Protein AF-A0A7X6V6H9-F1 (afdb_monomer_lite)

Sequence (141 aa):
MTPATKQHLFDGGENRVLELMTTVTPDESAFVQRLAKAVSSLRVEDWNKDTTETFLIALRSFKDKVEEFDKKKDRAVGAGYRLIVTGKDGRETVQTFPQTKTSPKAELLRNEITTALEEMGRAISEAEKRQVLMAVLEKLL

Foldseek 3Di:
DDPVLLQEDDPALLNVVVVLVVVDDPPPVVSVQSLLCSQQVDGPVPDDPVSVVSSVVSVVVSVCVSVVCVPPPCPPAAAWDWDWDQDPVRDIRIHIYHDDDDDPVSVVVVVVLVVVLVVCPVVDDPVVNVVVVVVVVVVVD

pLDDT: mean 86.81, std 8.24, range [49.44, 97.12]

Structure (mmCIF, N/CA/C/O backbone):
data_AF-A0A7X6V6H9-F1
#
_entry.id   AF-A0A7X6V6H9-F1
#
loop_
_atom_site.group_PDB
_atom_site.id
_atom_site.type_symbol
_atom_site.label_atom_id
_atom_site.label_alt_id
_atom_site.label_comp_id
_atom_site.label_asym_id
_atom_site.label_entity_id
_atom_site.label_seq_id
_atom_site.pdbx_PDB_ins_code
_atom_site.Cartn_x
_atom_site.Cartn_y
_atom_site.Cartn_z
_atom_site.occupancy
_atom_site.B_iso_or_equiv
_atom_site.auth_seq_id
_atom_site.auth_comp_id
_atom_site.auth_asym_id
_atom_site.auth_atom_id
_atom_site.pdbx_PDB_model_num
ATOM 1 N N . MET A 1 1 ? 21.719 0.801 2.018 1.00 76.69 1 MET A N 1
ATOM 2 C CA . MET A 1 1 ? 20.293 0.879 2.376 1.00 76.69 1 MET A CA 1
ATOM 3 C C . MET A 1 1 ? 20.118 0.874 3.884 1.00 76.69 1 MET A C 1
ATOM 5 O O . MET A 1 1 ? 20.335 -0.139 4.545 1.00 76.69 1 MET A O 1
ATOM 9 N N . THR A 1 2 ? 19.782 2.038 4.416 1.00 84.00 2 THR A N 1
ATOM 10 C CA . THR A 1 2 ? 19.528 2.311 5.830 1.00 84.00 2 THR A CA 1
ATOM 11 C C . THR A 1 2 ? 18.195 1.702 6.292 1.00 84.00 2 THR A C 1
ATOM 13 O O . THR A 1 2 ? 17.318 1.448 5.462 1.00 84.00 2 THR A O 1
ATOM 16 N N . PRO A 1 3 ? 18.000 1.468 7.606 1.00 83.31 3 PRO A N 1
ATOM 17 C CA . PRO A 1 3 ? 16.722 0.984 8.137 1.00 83.31 3 PRO A CA 1
ATOM 18 C C . PRO A 1 3 ? 15.534 1.882 7.772 1.00 83.31 3 PRO A C 1
ATOM 20 O O . PRO A 1 3 ? 14.468 1.373 7.452 1.00 83.31 3 PRO A O 1
ATOM 23 N N . ALA A 1 4 ? 15.740 3.201 7.735 1.00 84.31 4 ALA A N 1
ATOM 24 C CA . ALA A 1 4 ? 14.708 4.163 7.358 1.00 84.31 4 ALA A CA 1
ATOM 25 C C . ALA A 1 4 ? 14.197 3.945 5.925 1.00 84.31 4 ALA A C 1
ATOM 27 O O . ALA A 1 4 ? 12.999 4.010 5.693 1.00 84.31 4 ALA A O 1
ATOM 28 N N . THR A 1 5 ? 15.085 3.622 4.981 1.00 85.50 5 THR A N 1
ATOM 29 C CA . THR A 1 5 ? 14.716 3.346 3.581 1.00 85.50 5 THR A CA 1
ATOM 30 C C . THR A 1 5 ? 13.887 2.075 3.441 1.00 85.50 5 THR A C 1
ATOM 32 O O . THR A 1 5 ? 13.002 2.015 2.601 1.00 85.50 5 THR A O 1
ATOM 35 N N . LYS A 1 6 ? 14.131 1.069 4.290 1.00 83.88 6 LYS A N 1
ATOM 36 C CA . LYS A 1 6 ? 13.325 -0.165 4.325 1.00 83.88 6 LYS A CA 1
ATOM 37 C C . LYS A 1 6 ? 11.938 0.039 4.935 1.00 83.88 6 LYS A C 1
ATOM 39 O O . LYS A 1 6 ? 11.038 -0.733 4.648 1.00 83.88 6 LYS A O 1
ATOM 44 N N . GLN A 1 7 ? 11.800 1.027 5.814 1.00 87.69 7 GLN A N 1
ATOM 45 C CA . GLN A 1 7 ? 10.557 1.355 6.514 1.00 87.69 7 GLN A CA 1
ATOM 46 C C . GLN A 1 7 ? 9.736 2.415 5.769 1.00 87.69 7 GLN A C 1
ATOM 48 O O . GLN A 1 7 ? 8.694 2.831 6.265 1.00 87.69 7 GLN A O 1
ATOM 53 N N . HIS A 1 8 ? 10.211 2.924 4.633 1.00 89.44 8 HIS A N 1
ATOM 54 C CA . HIS A 1 8 ? 9.532 3.970 3.881 1.00 89.44 8 HIS A CA 1
ATOM 55 C C . HIS A 1 8 ? 8.649 3.373 2.791 1.00 89.44 8 HIS A C 1
ATOM 57 O O . HIS A 1 8 ? 9.132 2.574 1.993 1.00 89.44 8 HIS A O 1
ATOM 63 N N . LEU A 1 9 ? 7.382 3.788 2.748 1.00 88.50 9 LEU A N 1
ATOM 64 C CA . LEU A 1 9 ? 6.482 3.483 1.647 1.00 88.50 9 LEU A CA 1
ATOM 65 C C . LEU A 1 9 ? 6.616 4.564 0.583 1.00 88.50 9 LEU A C 1
ATOM 67 O O . LEU A 1 9 ? 6.268 5.725 0.799 1.00 88.50 9 LEU A O 1
ATOM 71 N N . PHE A 1 10 ? 7.116 4.154 -0.572 1.00 87.56 10 PHE A N 1
ATOM 72 C CA . PHE A 1 10 ? 7.139 4.951 -1.787 1.00 87.56 10 PHE A CA 1
ATOM 73 C C . PHE A 1 10 ? 5.779 4.874 -2.504 1.00 87.56 10 PHE A C 1
ATOM 75 O O . PHE A 1 10 ? 5.106 3.847 -2.449 1.00 87.56 10 PHE A O 1
ATOM 82 N N . ASP A 1 11 ? 5.396 5.942 -3.206 1.00 78.25 11 ASP A N 1
ATOM 83 C CA . ASP A 1 11 ? 4.065 6.092 -3.824 1.00 78.25 11 ASP A CA 1
ATOM 84 C C . ASP A 1 11 ? 3.836 5.243 -5.096 1.00 78.25 11 ASP A C 1
ATOM 86 O O . ASP A 1 11 ? 2.748 5.271 -5.674 1.00 78.25 11 ASP A O 1
ATOM 90 N N . GLY A 1 12 ? 4.849 4.525 -5.586 1.00 76.75 12 GLY A N 1
ATOM 91 C CA . GLY A 1 12 ? 4.772 3.718 -6.804 1.00 76.75 12 GLY A CA 1
ATOM 92 C C . GLY A 1 12 ? 5.097 2.239 -6.577 1.00 76.75 12 GLY A C 1
ATOM 93 O O . GLY A 1 12 ? 4.888 1.667 -5.510 1.00 76.75 12 GLY A O 1
ATOM 94 N N . GLY A 1 13 ? 5.611 1.586 -7.623 1.00 72.88 13 GLY A N 1
ATOM 95 C CA . GLY A 1 13 ? 6.005 0.173 -7.576 1.00 72.88 13 GLY A CA 1
ATOM 96 C C . GLY A 1 13 ? 7.288 -0.102 -6.784 1.00 72.88 13 GLY A C 1
ATOM 97 O O . GLY A 1 13 ? 7.720 -1.254 -6.713 1.00 72.88 13 GLY A O 1
ATOM 98 N N . GLU A 1 14 ? 7.923 0.923 -6.205 1.00 82.94 14 GLU A N 1
ATOM 99 C CA . GLU A 1 14 ? 9.237 0.808 -5.582 1.00 82.94 14 GLU A CA 1
ATOM 100 C C . GLU A 1 14 ? 9.225 -0.148 -4.377 1.00 82.94 14 GLU A C 1
ATOM 102 O O . GLU A 1 14 ? 10.117 -0.990 -4.270 1.00 82.94 14 GLU A O 1
ATOM 107 N N . ASN A 1 15 ? 8.193 -0.109 -3.526 1.00 82.75 15 ASN A N 1
ATOM 108 C CA . ASN A 1 15 ? 8.089 -1.007 -2.362 1.00 82.75 15 ASN A CA 1
ATOM 109 C C . ASN A 1 15 ? 8.112 -2.483 -2.786 1.00 82.75 15 ASN A C 1
ATOM 111 O O . ASN A 1 15 ? 8.815 -3.299 -2.192 1.00 82.75 15 ASN A O 1
ATOM 115 N N . ARG A 1 16 ? 7.421 -2.815 -3.884 1.00 81.44 16 ARG A N 1
ATOM 116 C CA . ARG A 1 16 ? 7.367 -4.178 -4.430 1.00 81.44 16 ARG A CA 1
ATOM 117 C C . ARG A 1 16 ? 8.707 -4.625 -5.007 1.00 81.44 16 ARG A C 1
ATOM 119 O O . ARG A 1 16 ? 9.083 -5.788 -4.879 1.00 81.44 16 ARG A O 1
ATOM 126 N N . VAL A 1 17 ? 9.444 -3.711 -5.635 1.00 83.50 17 VAL A N 1
ATOM 127 C CA . VAL A 1 17 ? 10.804 -3.994 -6.111 1.00 83.50 17 VAL A CA 1
ATOM 128 C C . VAL A 1 17 ? 11.753 -4.191 -4.928 1.00 83.50 17 VAL A C 1
ATOM 130 O O . VAL A 1 17 ? 12.537 -5.136 -4.944 1.00 83.50 17 VAL A O 1
ATOM 133 N N . LEU A 1 18 ? 11.662 -3.369 -3.878 1.00 85.19 18 LEU A N 1
ATOM 134 C CA . LEU A 1 18 ? 12.459 -3.533 -2.658 1.00 85.19 18 LEU A CA 1
ATOM 135 C C . LEU A 1 18 ? 12.189 -4.876 -1.973 1.00 85.19 18 LEU A C 1
ATOM 137 O O . LEU A 1 18 ? 13.139 -5.555 -1.588 1.00 85.19 18 LEU A O 1
ATOM 141 N N . GLU A 1 19 ? 10.927 -5.292 -1.881 1.00 83.50 19 GLU A N 1
ATOM 142 C CA . GLU A 1 19 ? 10.550 -6.609 -1.364 1.00 83.50 19 GLU A CA 1
ATOM 143 C C . GLU A 1 19 ? 11.171 -7.738 -2.204 1.00 83.50 19 GLU A C 1
ATOM 145 O O . GLU A 1 19 ? 11.811 -8.644 -1.661 1.00 83.50 19 GLU A O 1
ATOM 150 N N . LEU A 1 20 ? 11.089 -7.655 -3.538 1.00 83.75 20 LEU A N 1
ATOM 151 C CA . LEU A 1 20 ? 11.736 -8.625 -4.428 1.00 83.75 20 LEU A CA 1
ATOM 152 C C . LEU A 1 20 ? 13.252 -8.698 -4.209 1.00 83.75 20 LEU A C 1
ATOM 154 O O . LEU A 1 20 ? 13.802 -9.798 -4.174 1.00 83.75 20 LEU A O 1
ATOM 158 N N . MET A 1 21 ? 13.920 -7.564 -3.987 1.00 81.88 21 MET A N 1
ATOM 159 C CA . MET A 1 21 ? 15.360 -7.524 -3.698 1.00 81.88 21 MET A CA 1
ATOM 160 C C . MET A 1 21 ? 15.732 -8.227 -2.382 1.00 81.88 21 MET A C 1
ATOM 162 O O . MET A 1 21 ? 16.883 -8.620 -2.207 1.00 81.88 21 MET A O 1
ATOM 166 N N . THR A 1 22 ? 14.786 -8.431 -1.458 1.00 79.31 22 THR A N 1
ATOM 167 C CA . THR A 1 22 ? 15.030 -9.228 -0.239 1.00 79.31 22 THR A CA 1
ATOM 168 C C . THR A 1 22 ? 14.879 -10.736 -0.453 1.00 79.31 22 THR A C 1
ATOM 170 O O . THR A 1 22 ? 15.344 -11.517 0.373 1.00 79.31 22 THR A O 1
ATOM 173 N N . THR A 1 23 ? 14.279 -11.155 -1.573 1.00 80.00 23 THR A N 1
ATOM 174 C CA . THR A 1 23 ? 13.989 -12.560 -1.920 1.00 80.00 23 THR A CA 1
ATOM 175 C C . THR A 1 23 ? 14.730 -13.006 -3.187 1.00 80.00 23 THR A C 1
ATOM 177 O O . THR A 1 23 ? 14.230 -13.816 -3.982 1.00 80.00 23 THR A O 1
ATOM 180 N N . VAL A 1 24 ? 15.925 -12.448 -3.405 1.00 77.62 24 VAL A N 1
ATOM 181 C CA . VAL A 1 24 ? 16.790 -12.812 -4.532 1.00 77.62 24 VAL A CA 1
ATOM 182 C C . VAL A 1 24 ? 17.200 -14.274 -4.386 1.00 77.62 24 VAL A C 1
ATOM 184 O O . VAL A 1 24 ? 17.789 -14.685 -3.388 1.00 77.62 24 VAL A O 1
ATOM 187 N N . THR A 1 25 ? 16.856 -15.059 -5.398 1.00 76.38 25 THR A N 1
ATOM 188 C CA . THR A 1 25 ? 17.214 -16.471 -5.525 1.00 76.38 25 THR A CA 1
ATOM 189 C C . THR A 1 25 ? 18.392 -16.619 -6.488 1.00 76.38 25 THR A C 1
ATOM 191 O O . THR A 1 25 ? 18.558 -15.752 -7.343 1.00 76.38 25 THR A O 1
ATOM 194 N N . PRO A 1 26 ? 19.162 -17.723 -6.433 1.00 84.12 26 PRO A N 1
ATOM 195 C CA . PRO A 1 26 ? 20.213 -18.001 -7.418 1.00 84.12 26 PRO A CA 1
ATOM 196 C C . PRO A 1 26 ? 19.706 -18.093 -8.866 1.00 84.12 26 PRO A C 1
ATOM 198 O O . PRO A 1 26 ? 20.479 -17.925 -9.801 1.00 84.12 26 PRO A O 1
ATOM 201 N N . ASP A 1 27 ? 18.412 -18.368 -9.058 1.00 87.44 27 ASP A N 1
ATOM 202 C CA . ASP A 1 27 ? 17.770 -18.318 -10.371 1.00 87.44 27 ASP A CA 1
ATOM 203 C C . ASP A 1 27 ? 17.546 -16.862 -10.811 1.00 87.44 27 ASP A C 1
ATOM 205 O O . ASP A 1 27 ? 16.542 -16.223 -10.471 1.00 87.44 27 ASP A O 1
ATOM 209 N N . GLU A 1 28 ? 18.516 -16.346 -11.563 1.00 83.81 28 GLU A N 1
ATOM 210 C CA . GLU A 1 28 ? 18.504 -14.998 -12.129 1.00 83.81 28 GLU A CA 1
ATOM 211 C C . GLU A 1 28 ? 17.365 -14.801 -13.138 1.00 83.81 28 GLU A C 1
ATOM 213 O O . GLU A 1 28 ? 16.764 -13.729 -13.180 1.00 83.81 28 GLU A O 1
ATOM 218 N N . SER A 1 29 ? 17.014 -15.831 -13.916 1.00 85.06 29 SER A N 1
ATOM 219 C CA . SER A 1 29 ? 15.956 -15.741 -14.930 1.00 85.06 29 SER A CA 1
ATOM 220 C C . SER A 1 29 ? 14.588 -15.581 -14.272 1.00 85.06 29 SER A C 1
ATOM 222 O O . SER A 1 29 ? 13.845 -14.641 -14.573 1.00 85.06 29 SER A O 1
ATOM 224 N N . ALA A 1 30 ? 14.285 -16.427 -13.285 1.00 86.31 30 ALA A N 1
ATOM 225 C CA . ALA A 1 30 ? 13.063 -16.308 -12.498 1.00 86.31 30 ALA A CA 1
ATOM 226 C C . ALA A 1 30 ? 13.011 -14.983 -11.722 1.00 86.31 30 ALA A C 1
ATOM 228 O O . ALA A 1 30 ? 11.940 -14.396 -11.548 1.00 86.31 30 ALA A O 1
ATOM 229 N N . PHE A 1 31 ? 14.157 -14.481 -11.254 1.00 86.75 31 PHE A N 1
ATOM 230 C CA . PHE A 1 31 ? 14.228 -13.169 -10.618 1.00 86.75 31 PHE A CA 1
ATOM 231 C C . PHE A 1 31 ? 13.900 -12.033 -11.599 1.00 86.75 31 PHE A C 1
ATOM 233 O O . PHE A 1 31 ? 13.047 -11.196 -11.294 1.00 86.75 31 PHE A O 1
ATOM 240 N N . VAL A 1 32 ? 14.495 -12.036 -12.795 1.00 86.19 32 VAL A N 1
ATOM 241 C CA . VAL A 1 32 ? 14.224 -11.039 -13.842 1.00 86.19 32 VAL A CA 1
ATOM 242 C C . VAL A 1 32 ? 12.759 -11.075 -14.271 1.00 86.19 32 VAL A C 1
ATOM 244 O O . VAL A 1 32 ? 12.152 -10.017 -14.394 1.00 86.19 32 VAL A O 1
ATOM 247 N N . GLN A 1 33 ? 12.143 -12.252 -14.410 1.00 88.12 33 GLN A N 1
ATOM 248 C CA . GLN A 1 33 ? 10.712 -12.365 -14.723 1.00 88.12 33 GLN A CA 1
ATOM 249 C C . GLN A 1 33 ? 9.816 -11.772 -13.622 1.00 88.12 33 GLN A C 1
ATOM 251 O O . GLN A 1 33 ? 8.847 -11.065 -13.913 1.00 88.12 33 GLN A O 1
ATOM 256 N N . ARG A 1 34 ? 10.142 -12.016 -12.344 1.00 87.25 34 ARG A N 1
ATOM 257 C CA . ARG A 1 34 ? 9.418 -11.416 -11.208 1.00 87.25 34 ARG A CA 1
ATOM 258 C C . ARG A 1 34 ? 9.564 -9.895 -11.192 1.00 87.25 34 ARG A C 1
ATOM 260 O O . ARG A 1 34 ? 8.572 -9.196 -10.982 1.00 87.25 34 ARG A O 1
ATOM 267 N N . LEU A 1 35 ? 10.771 -9.390 -11.447 1.00 87.50 35 LEU A N 1
ATOM 268 C CA . LEU A 1 35 ? 11.064 -7.959 -11.509 1.00 87.50 35 LEU A CA 1
ATOM 269 C C . LEU A 1 35 ? 10.349 -7.284 -12.688 1.00 87.50 35 LEU A C 1
ATOM 271 O O . LEU A 1 35 ? 9.688 -6.263 -12.505 1.00 87.50 35 LEU A O 1
ATOM 275 N N . ALA A 1 36 ? 10.418 -7.889 -13.873 1.00 87.00 36 ALA A N 1
ATOM 276 C CA . ALA A 1 36 ? 9.710 -7.470 -15.077 1.00 87.00 36 ALA A CA 1
ATOM 277 C C . ALA A 1 36 ? 8.214 -7.306 -14.816 1.00 87.00 36 ALA A C 1
ATOM 279 O O . ALA A 1 36 ? 7.649 -6.246 -15.092 1.00 87.00 36 ALA A O 1
ATOM 280 N N . LYS A 1 37 ? 7.589 -8.311 -14.197 1.00 86.94 37 LYS A N 1
ATOM 281 C CA . LYS A 1 37 ? 6.175 -8.262 -13.828 1.00 86.94 37 LYS A CA 1
ATOM 282 C C . LYS A 1 37 ? 5.878 -7.194 -12.775 1.00 86.94 37 LYS A C 1
ATOM 284 O O . LYS A 1 37 ? 4.854 -6.531 -12.873 1.00 86.94 37 LYS A O 1
ATOM 289 N N . ALA A 1 38 ? 6.741 -7.014 -11.776 1.00 85.19 38 ALA A N 1
ATOM 290 C CA . ALA A 1 38 ? 6.528 -6.009 -10.733 1.00 85.19 38 ALA A CA 1
ATOM 291 C C . ALA A 1 38 ? 6.593 -4.570 -11.264 1.00 85.19 38 ALA A C 1
ATOM 293 O O . ALA A 1 38 ? 5.846 -3.721 -10.790 1.00 85.19 38 ALA A O 1
ATOM 294 N N . VAL A 1 39 ? 7.459 -4.309 -12.246 1.00 84.62 39 VAL A N 1
ATOM 295 C CA . VAL A 1 39 ? 7.668 -2.966 -12.809 1.00 84.62 39 VAL A CA 1
ATOM 296 C C . VAL A 1 39 ? 6.715 -2.673 -13.972 1.00 84.62 39 VAL A C 1
ATOM 298 O O . VAL A 1 39 ? 6.174 -1.576 -14.052 1.00 84.62 39 VAL A O 1
ATOM 301 N N . SER A 1 40 ? 6.498 -3.635 -14.875 1.00 84.50 40 SER A N 1
ATOM 302 C CA . SER A 1 40 ? 5.717 -3.430 -16.110 1.00 84.50 40 SER A CA 1
ATOM 303 C C . SER A 1 40 ? 4.290 -3.978 -16.055 1.00 84.50 40 SER A C 1
ATOM 305 O O . SER A 1 40 ? 3.494 -3.684 -16.939 1.00 84.50 40 SER A O 1
ATOM 307 N N . SER A 1 41 ? 3.951 -4.795 -15.051 1.00 84.62 41 SER A N 1
ATOM 308 C CA . SER A 1 41 ? 2.716 -5.604 -15.005 1.00 84.62 41 SER A CA 1
ATOM 309 C C . SER A 1 41 ? 2.548 -6.611 -16.156 1.00 84.62 41 SER A C 1
ATOM 311 O O . SER A 1 41 ? 1.525 -7.291 -16.223 1.00 84.62 41 SER A O 1
ATOM 313 N N . LEU A 1 42 ? 3.558 -6.766 -17.018 1.00 86.38 42 LEU A N 1
ATOM 314 C CA . LEU A 1 42 ? 3.572 -7.673 -18.164 1.00 86.38 42 LEU A CA 1
ATOM 315 C C . LEU A 1 42 ? 4.560 -8.820 -17.949 1.00 86.38 42 LEU A C 1
ATOM 317 O O . LEU A 1 42 ? 5.490 -8.722 -17.141 1.00 86.38 42 LEU A O 1
ATOM 321 N N . ARG A 1 43 ? 4.359 -9.919 -18.681 1.00 86.62 43 ARG A N 1
ATOM 322 C CA . ARG A 1 43 ? 5.349 -10.995 -18.751 1.00 86.62 43 ARG A CA 1
ATOM 323 C C . ARG A 1 43 ? 6.419 -10.625 -19.773 1.00 86.62 43 ARG A C 1
ATOM 325 O O . ARG A 1 43 ? 6.134 -9.898 -20.719 1.00 86.62 43 ARG A O 1
ATOM 332 N N . VAL A 1 44 ? 7.640 -11.117 -19.582 1.00 86.81 44 VAL A N 1
ATOM 333 C CA . VAL A 1 44 ? 8.772 -10.792 -20.469 1.00 86.81 44 VAL A CA 1
ATOM 334 C C . VAL A 1 44 ? 8.511 -11.288 -21.894 1.00 86.81 44 VAL A C 1
ATOM 336 O O . VAL A 1 44 ? 8.938 -10.662 -22.856 1.00 86.81 44 VAL A O 1
ATOM 339 N N . GLU A 1 45 ? 7.761 -12.378 -22.037 1.00 87.81 45 GLU A N 1
ATOM 340 C CA . GLU A 1 45 ? 7.359 -12.951 -23.322 1.00 87.81 45 GLU A CA 1
ATOM 341 C C . GLU A 1 45 ? 6.433 -12.025 -24.127 1.00 87.81 45 GLU A C 1
ATOM 343 O O . GLU A 1 45 ? 6.401 -12.114 -25.352 1.00 87.81 45 GLU A O 1
ATOM 348 N N . ASP A 1 46 ? 5.721 -11.116 -23.453 1.00 88.88 46 ASP A N 1
ATOM 349 C CA . ASP A 1 46 ? 4.804 -10.154 -24.073 1.00 88.88 46 ASP A CA 1
ATOM 350 C C . ASP A 1 46 ? 5.512 -8.837 -24.453 1.00 88.88 46 ASP A C 1
ATOM 352 O O . ASP A 1 46 ? 4.874 -7.887 -24.913 1.00 88.88 46 ASP A O 1
ATOM 356 N N . TRP A 1 47 ? 6.828 -8.732 -24.227 1.00 91.69 47 TRP A N 1
ATOM 357 C CA . TRP A 1 47 ? 7.560 -7.485 -24.427 1.00 91.69 47 TRP A CA 1
ATOM 358 C C . TRP A 1 47 ? 7.879 -7.216 -25.894 1.00 91.69 47 TRP A C 1
ATOM 360 O O . TRP A 1 47 ? 8.397 -8.052 -26.632 1.00 91.69 47 TRP A O 1
ATOM 370 N N . ASN A 1 48 ? 7.676 -5.961 -26.279 1.00 89.44 48 ASN A N 1
ATOM 371 C CA . ASN A 1 48 ? 8.282 -5.368 -27.463 1.00 89.44 48 ASN A CA 1
ATOM 372 C C . ASN A 1 48 ? 9.448 -4.438 -27.061 1.00 89.44 48 ASN A C 1
ATOM 374 O O . ASN A 1 48 ? 9.786 -4.289 -25.879 1.00 89.44 48 ASN A O 1
ATOM 378 N N . LYS A 1 49 ? 10.082 -3.805 -28.057 1.00 85.00 49 LYS A N 1
ATOM 379 C CA . LYS A 1 49 ? 11.194 -2.865 -27.827 1.00 85.00 49 LYS A CA 1
ATOM 380 C C . LYS A 1 49 ? 10.788 -1.716 -26.896 1.00 85.00 49 LYS A C 1
ATOM 382 O O . LYS A 1 49 ? 11.507 -1.444 -25.938 1.00 85.00 49 LYS A O 1
ATOM 387 N N . ASP A 1 50 ? 9.611 -1.139 -27.110 1.00 88.88 50 ASP A N 1
ATOM 388 C CA . ASP A 1 50 ? 9.096 -0.008 -26.326 1.00 88.88 50 ASP A CA 1
ATOM 389 C C . ASP A 1 50 ? 8.862 -0.389 -24.854 1.00 88.88 50 ASP A C 1
ATOM 391 O O . ASP A 1 50 ? 9.175 0.371 -23.936 1.00 88.88 50 ASP A O 1
ATOM 395 N N . THR A 1 51 ? 8.367 -1.605 -24.608 1.00 87.31 51 THR A N 1
ATOM 396 C CA . THR A 1 51 ? 8.135 -2.139 -23.256 1.00 87.31 51 THR A CA 1
ATOM 397 C C . THR A 1 51 ? 9.455 -2.367 -22.528 1.00 87.31 51 THR A C 1
ATOM 399 O O . THR A 1 51 ? 9.573 -2.060 -21.342 1.00 87.31 51 THR A O 1
ATOM 402 N N . THR A 1 52 ? 10.472 -2.846 -23.249 1.00 87.62 52 THR A N 1
ATOM 403 C CA . THR A 1 52 ? 11.817 -3.056 -22.699 1.00 87.62 52 THR A CA 1
ATOM 404 C C . THR A 1 52 ? 12.458 -1.724 -22.303 1.00 87.62 52 THR A C 1
ATOM 406 O O . THR A 1 52 ? 13.027 -1.602 -21.218 1.00 87.62 52 THR A O 1
ATOM 409 N N . GLU A 1 53 ? 12.338 -0.700 -23.151 1.00 89.31 53 GLU A N 1
ATOM 410 C CA . GLU A 1 53 ? 12.842 0.644 -22.854 1.00 89.31 53 GLU A CA 1
ATOM 411 C C . GLU A 1 53 ? 12.102 1.272 -21.666 1.00 89.31 53 GLU A C 1
ATOM 413 O O . GLU A 1 53 ? 12.735 1.755 -20.724 1.00 89.31 53 GLU A O 1
ATOM 418 N N . THR A 1 54 ? 10.771 1.171 -21.650 1.00 87.50 54 THR A N 1
ATOM 419 C CA . THR A 1 54 ? 9.931 1.652 -20.544 1.00 87.50 54 THR A CA 1
ATOM 420 C C . THR A 1 54 ? 10.301 0.973 -19.225 1.00 87.50 54 THR A C 1
ATOM 422 O O . THR A 1 54 ? 10.435 1.644 -18.201 1.00 87.50 54 THR A O 1
ATOM 425 N N . PHE A 1 55 ? 10.533 -0.342 -19.244 1.00 88.12 55 PHE A N 1
ATOM 426 C CA . PHE A 1 55 ? 10.989 -1.093 -18.078 1.00 88.12 55 PHE A CA 1
ATOM 427 C C . PHE A 1 55 ? 12.333 -0.572 -17.549 1.00 88.12 55 PHE A C 1
ATOM 429 O O . PHE A 1 55 ? 12.471 -0.338 -16.348 1.00 88.12 55 PHE A O 1
ATOM 436 N N . LEU A 1 56 ? 13.316 -0.345 -18.426 1.00 89.12 56 LEU A N 1
ATOM 437 C CA . LEU A 1 56 ? 14.631 0.162 -18.022 1.00 89.12 56 LEU A CA 1
ATOM 438 C C . LEU A 1 56 ? 14.556 1.585 -17.459 1.00 89.12 56 LEU A C 1
ATOM 440 O O . LEU A 1 56 ? 15.230 1.885 -16.470 1.00 89.12 56 LEU A O 1
ATOM 444 N N . ILE A 1 57 ? 13.737 2.454 -18.056 1.00 89.69 57 ILE A N 1
ATOM 445 C CA . ILE A 1 57 ? 13.495 3.813 -17.552 1.00 89.69 57 ILE A CA 1
ATOM 446 C C . ILE A 1 57 ? 12.860 3.752 -16.160 1.00 89.69 57 ILE A C 1
ATOM 448 O O . ILE A 1 57 ? 13.340 4.412 -15.237 1.00 89.69 57 ILE A O 1
ATOM 452 N N . ALA A 1 58 ? 11.830 2.921 -15.984 1.00 87.19 58 ALA A N 1
ATOM 453 C CA . ALA A 1 58 ? 11.161 2.745 -14.702 1.00 87.19 58 ALA A CA 1
ATOM 454 C C . ALA A 1 58 ? 12.113 2.191 -13.630 1.00 87.19 58 ALA A C 1
ATOM 456 O O . ALA A 1 58 ? 12.133 2.698 -12.509 1.00 87.19 58 ALA A O 1
ATOM 457 N N . LEU A 1 59 ? 12.963 1.218 -13.976 1.00 88.19 59 LEU A N 1
ATOM 458 C CA . LEU A 1 59 ? 13.940 0.641 -13.051 1.00 88.19 59 LEU A CA 1
ATOM 459 C C . LEU A 1 59 ? 15.032 1.647 -12.643 1.00 88.19 59 LEU A C 1
ATOM 461 O O . LEU A 1 59 ? 15.456 1.663 -11.487 1.00 88.19 59 LEU A O 1
ATOM 465 N N . ARG A 1 60 ? 15.473 2.512 -13.566 1.00 89.94 60 ARG A N 1
ATOM 466 C CA . ARG A 1 60 ? 16.393 3.619 -13.249 1.00 89.94 60 ARG A CA 1
ATOM 467 C C . ARG A 1 60 ? 15.732 4.641 -12.332 1.00 89.94 60 ARG A C 1
ATOM 469 O O . ARG A 1 60 ? 16.298 4.958 -11.295 1.00 89.94 60 ARG A O 1
ATOM 476 N N . SER A 1 61 ? 14.511 5.069 -12.655 1.00 88.00 61 SER A N 1
ATOM 477 C CA . SER A 1 61 ? 13.754 6.003 -11.814 1.00 88.00 61 SER A CA 1
ATOM 478 C C . SER A 1 61 ? 13.526 5.448 -10.404 1.00 88.00 61 SER A C 1
ATOM 480 O O . SER A 1 61 ? 13.724 6.165 -9.427 1.00 88.00 61 SER A O 1
ATOM 482 N N . PHE A 1 62 ? 13.193 4.157 -10.292 1.00 87.12 62 PHE A N 1
ATOM 483 C CA . PHE A 1 62 ? 13.127 3.433 -9.022 1.00 87.12 62 PHE A CA 1
ATOM 484 C C . PHE A 1 62 ? 14.434 3.567 -8.233 1.00 87.12 62 PHE A C 1
ATOM 486 O O . PHE A 1 62 ? 14.430 4.005 -7.081 1.00 87.12 62 PHE A O 1
ATOM 493 N N . LYS A 1 63 ? 15.556 3.201 -8.864 1.00 89.06 63 LYS A N 1
ATOM 494 C CA . LYS A 1 63 ? 16.874 3.215 -8.229 1.00 89.06 63 LYS A CA 1
ATOM 495 C C . LYS A 1 63 ? 17.221 4.616 -7.737 1.00 89.06 63 LYS A C 1
ATOM 497 O O . LYS A 1 63 ? 17.632 4.767 -6.589 1.00 89.06 63 LYS A O 1
ATOM 502 N N . ASP A 1 64 ? 17.019 5.619 -8.583 1.00 90.31 64 ASP A N 1
ATOM 503 C CA . ASP A 1 64 ? 17.346 7.006 -8.274 1.00 90.31 64 ASP A CA 1
ATOM 504 C C . ASP A 1 64 ? 16.529 7.512 -7.079 1.00 90.31 64 ASP A C 1
ATOM 506 O O . ASP A 1 64 ? 17.108 8.072 -6.150 1.00 90.31 64 ASP A O 1
ATOM 510 N N . LYS A 1 65 ? 15.219 7.226 -7.025 1.00 88.00 65 LYS A N 1
ATOM 511 C CA . LYS A 1 65 ? 14.358 7.593 -5.885 1.00 88.00 65 LYS A CA 1
ATOM 512 C C . LYS A 1 65 ? 14.811 6.951 -4.575 1.00 88.00 65 LYS A C 1
ATOM 514 O O . LYS A 1 65 ? 14.909 7.634 -3.554 1.00 88.00 65 LYS A O 1
ATOM 519 N N . VAL A 1 66 ? 15.090 5.645 -4.593 1.00 88.19 66 VAL A N 1
ATOM 520 C CA . VAL A 1 66 ? 15.528 4.908 -3.397 1.00 88.19 66 VAL A CA 1
ATOM 521 C C . VAL A 1 66 ? 16.890 5.410 -2.927 1.00 88.19 66 VAL A C 1
ATOM 523 O O . VAL A 1 66 ? 17.082 5.639 -1.734 1.00 88.19 66 VAL A O 1
ATOM 526 N N . GLU A 1 67 ? 17.840 5.612 -3.841 1.00 89.25 67 GLU A N 1
ATOM 527 C CA . GLU A 1 67 ? 19.167 6.121 -3.496 1.00 89.25 67 GLU A CA 1
ATOM 528 C C . GLU A 1 67 ? 19.133 7.569 -3.008 1.00 89.25 67 GLU A C 1
ATOM 530 O O . GLU A 1 67 ? 19.859 7.911 -2.073 1.00 89.25 67 GLU A O 1
ATOM 535 N N . GLU A 1 68 ? 18.318 8.428 -3.620 1.00 88.75 68 GLU A N 1
ATOM 536 C CA . GLU A 1 68 ? 18.141 9.810 -3.177 1.00 88.75 68 GLU A CA 1
ATOM 537 C C . GLU A 1 68 ? 17.579 9.844 -1.753 1.00 88.75 68 GLU A C 1
ATOM 539 O O . GLU A 1 68 ? 18.090 10.579 -0.904 1.00 88.75 68 GLU A O 1
ATOM 544 N N . PHE A 1 69 ? 16.579 9.006 -1.462 1.00 85.94 69 PHE A N 1
ATOM 545 C CA . PHE A 1 69 ? 16.041 8.861 -0.113 1.00 85.94 69 PHE A CA 1
ATOM 546 C C . PHE A 1 69 ? 17.091 8.320 0.872 1.00 85.94 69 PHE A C 1
ATOM 548 O O . PHE A 1 69 ? 17.251 8.872 1.961 1.00 85.94 69 PHE A O 1
ATOM 555 N N . ASP A 1 70 ? 17.865 7.297 0.489 1.00 86.50 70 ASP A N 1
ATOM 556 C CA . ASP A 1 70 ? 18.887 6.690 1.355 1.00 86.50 70 ASP A CA 1
ATOM 557 C C . ASP A 1 70 ? 20.032 7.662 1.694 1.00 86.50 70 ASP A C 1
ATOM 559 O O . ASP A 1 70 ? 20.594 7.597 2.790 1.00 86.50 70 ASP A O 1
ATOM 563 N N . LYS A 1 71 ? 20.367 8.577 0.770 1.00 86.19 71 LYS A N 1
ATOM 564 C CA . LYS A 1 71 ? 21.440 9.578 0.917 1.00 86.19 71 LYS A CA 1
ATOM 565 C C . LYS A 1 71 ? 21.034 10.793 1.761 1.00 86.19 71 LYS A C 1
ATOM 567 O O . LYS A 1 71 ? 21.922 11.489 2.264 1.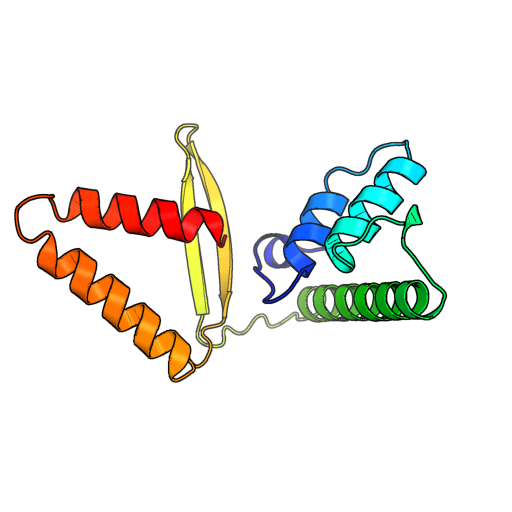00 86.19 71 LYS A O 1
ATOM 572 N N . LYS A 1 72 ? 19.736 11.070 1.946 1.00 80.94 72 LYS A N 1
ATOM 573 C CA . LYS A 1 72 ? 19.258 12.203 2.761 1.00 80.94 72 LYS A CA 1
ATOM 574 C C . LYS A 1 72 ? 19.623 11.990 4.239 1.00 80.94 72 LYS A C 1
ATOM 576 O O . LYS A 1 72 ? 19.015 11.191 4.948 1.00 80.94 72 LYS A O 1
ATOM 581 N N . LYS A 1 73 ? 20.657 12.714 4.696 1.00 58.38 73 LYS A N 1
ATOM 582 C CA . LYS A 1 73 ? 21.159 12.695 6.087 1.00 58.38 73 LYS A CA 1
ATOM 583 C C . LYS A 1 73 ? 20.207 13.379 7.062 1.00 58.38 73 LYS A C 1
ATOM 585 O O . LYS A 1 73 ? 20.075 12.925 8.194 1.00 58.38 73 LYS A O 1
ATOM 590 N N . ASP A 1 74 ? 19.545 14.433 6.599 1.00 55.84 74 ASP A N 1
ATOM 591 C CA . ASP A 1 74 ? 18.521 15.140 7.347 1.00 55.84 74 ASP A CA 1
ATOM 592 C C . ASP A 1 74 ? 17.164 14.642 6.855 1.00 55.84 74 ASP A C 1
ATOM 594 O O . ASP A 1 74 ? 16.608 15.128 5.869 1.00 55.84 74 ASP A O 1
ATOM 598 N N . ARG A 1 75 ? 16.653 13.589 7.497 1.00 62.03 75 ARG A N 1
ATOM 599 C CA . ARG A 1 75 ? 15.304 13.061 7.230 1.00 62.03 75 ARG A CA 1
ATOM 600 C C . ARG A 1 75 ? 14.250 13.960 7.882 1.00 62.03 75 ARG A C 1
ATOM 602 O O . ARG A 1 75 ? 13.297 13.455 8.471 1.00 62.03 75 ARG A O 1
ATOM 609 N N . ALA A 1 76 ? 14.483 15.275 7.845 1.00 49.44 76 ALA A N 1
ATOM 610 C CA . ALA A 1 76 ? 13.640 16.291 8.438 1.00 49.44 76 ALA A CA 1
ATOM 611 C C . ALA A 1 76 ? 12.227 16.112 7.888 1.00 49.44 76 ALA A C 1
ATOM 613 O O . ALA A 1 76 ? 11.956 16.214 6.690 1.00 49.44 76 ALA A O 1
ATOM 614 N N . VAL A 1 77 ? 11.373 15.728 8.824 1.00 51.97 77 VAL A N 1
ATOM 615 C CA . VAL A 1 77 ? 10.035 15.201 8.645 1.00 51.97 77 VAL A CA 1
ATOM 616 C C . VAL A 1 77 ? 9.156 16.346 8.162 1.00 51.97 77 VAL A C 1
ATOM 618 O O . VAL A 1 77 ? 8.644 17.133 8.955 1.00 51.97 77 VAL A O 1
ATOM 621 N N . GLY A 1 78 ? 8.962 16.447 6.845 1.00 58.91 78 GLY A N 1
ATOM 622 C CA . GLY A 1 78 ? 7.695 16.981 6.356 1.00 58.91 78 GLY A CA 1
ATOM 623 C C . GLY A 1 78 ? 6.560 16.207 7.032 1.00 58.91 78 GLY A C 1
ATOM 624 O O . GLY A 1 78 ? 6.751 15.041 7.385 1.00 58.91 78 GLY A O 1
ATOM 625 N N . ALA A 1 79 ? 5.411 16.848 7.264 1.00 71.31 79 ALA A N 1
ATOM 626 C CA . ALA A 1 79 ? 4.277 16.184 7.904 1.00 71.31 79 ALA A CA 1
ATOM 627 C C . ALA A 1 79 ? 4.042 14.809 7.255 1.00 71.31 79 ALA A C 1
ATOM 629 O O . ALA A 1 79 ? 4.034 14.682 6.031 1.00 71.31 79 ALA A O 1
ATOM 630 N N . GLY A 1 80 ? 3.956 13.770 8.075 1.00 82.38 80 GLY A N 1
ATOM 631 C CA . GLY A 1 80 ? 3.978 12.390 7.619 1.00 82.38 80 GLY A CA 1
ATOM 632 C C . GLY A 1 80 ? 3.550 11.449 8.725 1.00 82.38 80 GLY A C 1
ATOM 633 O O . GLY A 1 80 ? 3.439 11.833 9.891 1.00 82.38 80 GLY A O 1
ATOM 634 N N . TYR A 1 81 ? 3.285 10.212 8.343 1.00 88.12 81 TYR A N 1
ATOM 635 C CA . TYR A 1 81 ? 2.776 9.187 9.232 1.00 88.12 81 TYR A CA 1
ATOM 636 C C . TYR A 1 81 ? 3.874 8.179 9.540 1.00 88.12 81 TYR A C 1
ATOM 638 O O . TYR A 1 81 ? 4.656 7.798 8.669 1.00 88.12 81 TYR A O 1
ATOM 646 N N . ARG A 1 82 ? 3.914 7.740 10.799 1.00 91.12 82 ARG A N 1
ATOM 647 C CA . ARG A 1 82 ? 4.697 6.592 11.249 1.00 91.12 82 ARG A CA 1
ATOM 648 C C . ARG A 1 82 ? 3.750 5.623 11.931 1.00 91.12 82 ARG A C 1
ATOM 650 O O . ARG A 1 82 ? 3.203 5.942 12.984 1.00 91.12 82 ARG A O 1
ATOM 657 N N . LEU A 1 83 ? 3.575 4.454 11.334 1.00 91.56 83 LEU A N 1
ATOM 658 C CA . LEU A 1 83 ? 2.770 3.381 11.889 1.00 91.56 83 LEU A CA 1
ATOM 659 C C . LEU A 1 83 ? 3.692 2.320 12.488 1.00 91.56 83 LEU A C 1
ATOM 661 O O . LEU A 1 83 ? 4.662 1.903 11.855 1.00 91.56 83 LEU A O 1
ATOM 665 N N . ILE A 1 84 ? 3.385 1.902 13.714 1.00 92.19 84 ILE A 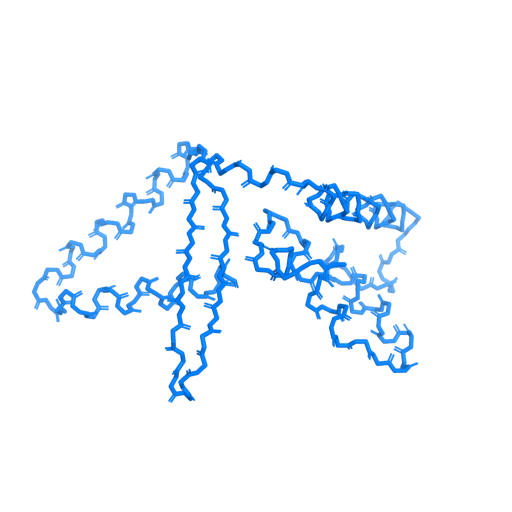N 1
ATOM 666 C CA . ILE A 1 84 ? 4.016 0.756 14.367 1.00 92.19 84 ILE A CA 1
ATOM 667 C C . ILE A 1 84 ? 2.912 -0.260 14.631 1.00 92.19 84 ILE A C 1
ATOM 669 O O . ILE A 1 84 ? 1.967 0.038 15.360 1.00 92.19 84 ILE A O 1
ATOM 673 N N . VAL A 1 85 ? 3.025 -1.435 14.018 1.00 90.69 85 VAL A N 1
ATOM 674 C CA . VAL A 1 85 ? 2.089 -2.546 14.213 1.00 90.69 85 VAL A CA 1
ATOM 675 C C . VAL A 1 85 ? 2.811 -3.665 14.941 1.00 90.69 85 VAL A C 1
ATOM 677 O O . VAL A 1 85 ? 3.815 -4.178 14.448 1.00 90.69 85 VAL A O 1
ATOM 680 N N . THR A 1 86 ? 2.293 -4.051 16.102 1.00 92.38 86 THR A N 1
ATOM 681 C CA . THR A 1 86 ? 2.783 -5.209 16.852 1.00 92.38 86 THR A CA 1
ATOM 682 C C . THR A 1 86 ? 1.992 -6.442 16.433 1.00 92.38 86 THR A C 1
ATOM 684 O O . THR A 1 86 ? 0.785 -6.532 16.665 1.00 92.38 86 THR A O 1
ATOM 687 N N . GLY A 1 87 ? 2.672 -7.390 15.793 1.00 85.69 87 GLY A N 1
ATOM 688 C CA . GLY A 1 87 ? 2.101 -8.665 15.386 1.00 85.69 87 GLY A CA 1
ATOM 689 C C . GLY A 1 87 ? 1.775 -9.569 16.576 1.00 85.69 87 GLY A C 1
ATOM 690 O O . GLY A 1 87 ? 2.237 -9.368 17.699 1.00 85.69 87 GLY A O 1
ATOM 691 N N . LYS A 1 88 ? 1.000 -10.629 16.318 1.00 84.00 88 LYS A N 1
ATOM 692 C CA . LYS A 1 88 ? 0.642 -11.645 17.331 1.00 84.00 88 LYS A CA 1
ATOM 693 C C . LYS A 1 88 ? 1.857 -12.382 17.908 1.00 84.00 88 LYS A C 1
ATOM 695 O O . LYS A 1 88 ? 1.762 -12.963 18.982 1.00 84.00 88 LYS A O 1
ATOM 700 N N . ASP A 1 89 ? 2.977 -12.372 17.191 1.00 87.94 89 ASP A N 1
ATOM 701 C CA . ASP A 1 89 ? 4.266 -12.932 17.601 1.00 87.94 89 ASP A CA 1
ATOM 702 C C . ASP A 1 89 ? 5.119 -11.949 18.428 1.00 87.94 89 ASP A C 1
ATOM 704 O O . ASP A 1 89 ? 6.249 -12.272 18.792 1.00 87.94 89 ASP A O 1
ATOM 708 N N . GLY A 1 90 ? 4.595 -10.752 18.716 1.00 87.31 90 GLY A N 1
ATOM 709 C CA . GLY A 1 90 ? 5.290 -9.689 19.436 1.00 87.31 90 GLY A CA 1
ATOM 710 C C . GLY A 1 90 ? 6.282 -8.896 18.583 1.00 87.31 90 GLY A C 1
ATOM 711 O O . GLY A 1 90 ? 6.958 -8.018 19.116 1.00 87.31 90 GLY A O 1
ATOM 712 N N . ARG A 1 91 ? 6.393 -9.173 17.276 1.00 89.06 91 ARG A N 1
ATOM 713 C CA . ARG A 1 91 ? 7.286 -8.418 16.390 1.00 89.06 91 ARG A CA 1
ATOM 714 C C . ARG A 1 91 ? 6.641 -7.115 15.950 1.00 89.06 91 ARG A C 1
ATOM 716 O O . ARG A 1 91 ? 5.473 -7.078 15.574 1.00 89.06 91 ARG A O 1
ATOM 723 N N . GLU A 1 92 ? 7.430 -6.049 15.949 1.00 90.81 92 GLU A N 1
ATOM 724 C CA . GLU A 1 92 ? 6.999 -4.745 15.459 1.00 90.81 92 GLU A CA 1
ATOM 725 C C . GLU A 1 92 ? 7.357 -4.566 13.985 1.00 90.81 92 GLU A C 1
ATOM 727 O O . GLU A 1 92 ? 8.506 -4.751 13.577 1.00 90.81 92 GLU A O 1
ATOM 732 N N . THR A 1 93 ? 6.373 -4.145 13.196 1.00 87.81 93 THR A N 1
ATOM 733 C CA . THR A 1 93 ? 6.577 -3.650 11.834 1.00 87.81 93 THR A CA 1
ATOM 734 C C . THR A 1 93 ? 6.422 -2.137 11.837 1.00 87.81 93 THR A C 1
ATOM 736 O O . THR A 1 93 ? 5.432 -1.612 12.347 1.00 87.81 93 THR A O 1
ATOM 739 N N . VAL A 1 94 ? 7.412 -1.436 11.284 1.00 90.12 94 VAL A N 1
ATOM 740 C CA . VAL A 1 94 ? 7.447 0.031 11.228 1.00 90.12 94 VAL A CA 1
ATOM 741 C C . VAL A 1 94 ? 7.318 0.477 9.786 1.00 90.12 94 VAL A C 1
ATOM 743 O O . VAL A 1 94 ? 8.103 0.045 8.944 1.00 90.12 94 VAL A O 1
ATOM 746 N N . GLN A 1 95 ? 6.374 1.378 9.531 1.00 90.62 95 GLN A N 1
ATOM 747 C CA . GLN A 1 95 ? 6.138 1.944 8.209 1.00 90.62 95 GLN A CA 1
ATOM 748 C C . GLN A 1 95 ? 5.997 3.459 8.274 1.00 90.62 95 GLN A C 1
ATOM 750 O O . GLN A 1 95 ? 5.446 4.003 9.233 1.00 90.62 95 GLN A O 1
ATOM 755 N N . THR A 1 96 ? 6.523 4.146 7.265 1.00 90.25 96 THR A N 1
ATOM 756 C CA . THR A 1 96 ? 6.572 5.606 7.191 1.00 90.25 96 THR A CA 1
ATOM 757 C C . THR A 1 96 ? 6.191 6.088 5.804 1.00 90.25 96 THR A C 1
ATOM 759 O O . THR A 1 96 ? 6.690 5.565 4.815 1.00 90.25 96 THR A O 1
ATOM 762 N N . PHE A 1 97 ? 5.344 7.107 5.722 1.00 90.06 97 PHE A N 1
ATOM 763 C CA . PHE A 1 97 ? 4.934 7.712 4.453 1.00 90.06 97 PHE A CA 1
ATOM 764 C C . PHE A 1 97 ? 4.602 9.194 4.648 1.00 90.06 97 PHE A C 1
ATOM 766 O O . PHE A 1 97 ? 4.184 9.592 5.741 1.00 90.06 97 PHE A O 1
ATOM 773 N N . PRO A 1 98 ? 4.825 10.046 3.634 1.00 87.06 98 PRO A N 1
ATOM 774 C CA . PRO A 1 98 ? 4.568 11.472 3.756 1.00 87.06 98 PRO A CA 1
ATOM 775 C C . PRO A 1 98 ? 3.063 11.756 3.768 1.00 87.06 98 PRO A C 1
ATOM 777 O O . PRO A 1 98 ? 2.259 11.029 3.184 1.00 87.06 98 PRO A O 1
ATOM 780 N N . GLN A 1 99 ? 2.665 12.856 4.398 1.00 85.94 99 GLN A N 1
ATOM 781 C CA . GLN A 1 99 ? 1.336 13.406 4.192 1.00 85.94 99 GLN A CA 1
ATOM 782 C C . GLN A 1 99 ? 1.303 14.030 2.797 1.00 85.94 99 GLN A C 1
ATOM 784 O O . GLN A 1 99 ? 2.146 14.857 2.448 1.00 85.94 99 GLN A O 1
ATOM 789 N N . THR A 1 100 ? 0.306 13.652 2.006 1.00 85.19 100 THR A N 1
ATOM 790 C CA . THR A 1 100 ? 0.101 14.196 0.665 1.00 85.19 100 THR A CA 1
ATOM 791 C C . THR A 1 100 ? -1.240 14.907 0.569 1.00 85.19 100 THR A C 1
ATOM 793 O O . THR A 1 100 ? -2.150 14.679 1.371 1.00 85.19 100 THR A O 1
ATOM 796 N N . LYS A 1 101 ? -1.364 15.804 -0.410 1.00 86.94 101 LYS A N 1
ATOM 797 C CA . LYS A 1 101 ? -2.637 16.466 -0.689 1.00 86.94 101 LYS A CA 1
ATOM 798 C C . LYS A 1 101 ? -3.598 15.453 -1.297 1.00 86.94 101 LYS A C 1
ATOM 800 O O . LYS A 1 101 ? -3.272 14.777 -2.270 1.00 86.94 101 LYS A O 1
ATOM 805 N N . THR A 1 102 ? -4.803 15.394 -0.755 1.00 89.12 102 THR A N 1
ATOM 806 C CA . THR A 1 102 ? -5.888 14.598 -1.315 1.00 89.12 102 THR A CA 1
ATOM 807 C C . THR A 1 102 ? -6.474 15.296 -2.540 1.00 89.12 102 THR A C 1
ATOM 809 O O . THR A 1 102 ? -6.677 16.511 -2.569 1.00 89.12 102 THR A O 1
ATOM 812 N N . SER A 1 103 ? -6.725 14.524 -3.597 1.00 94.38 103 SER A N 1
ATOM 813 C CA . SER A 1 103 ? -7.472 15.013 -4.759 1.00 94.38 103 SER A CA 1
ATOM 814 C C . SER A 1 103 ? -8.976 15.033 -4.455 1.00 94.38 103 SER A C 1
ATOM 816 O O . SER A 1 103 ? -9.417 14.283 -3.584 1.00 94.38 103 SER A O 1
ATOM 818 N N . PRO A 1 104 ? -9.805 15.774 -5.214 1.00 96.50 104 PRO A N 1
ATOM 819 C CA . PRO A 1 104 ? -11.260 15.716 -5.055 1.00 96.50 104 PRO A CA 1
ATOM 820 C C . PRO A 1 104 ? -11.827 14.290 -5.129 1.00 96.50 104 PRO A C 1
ATOM 822 O O . PRO A 1 104 ? -12.762 13.957 -4.413 1.00 96.50 104 PRO A O 1
ATOM 825 N N . LYS A 1 105 ? -11.227 13.411 -5.944 1.00 95.06 105 LYS A N 1
ATOM 826 C CA . LYS A 1 105 ? -11.615 11.993 -6.008 1.00 95.06 105 LYS A CA 1
ATOM 827 C C . LYS A 1 105 ? -11.261 11.231 -4.726 1.00 95.06 105 LYS A C 1
ATOM 829 O O . LYS A 1 105 ? -12.049 10.408 -4.279 1.00 95.06 105 LYS A O 1
ATOM 834 N N . ALA A 1 106 ? -10.102 11.509 -4.127 1.00 94.06 106 ALA A N 1
ATOM 835 C CA . ALA A 1 106 ? -9.718 10.914 -2.845 1.00 94.06 106 ALA A CA 1
ATOM 836 C C . ALA A 1 106 ? -10.621 11.403 -1.697 1.00 94.06 106 ALA A C 1
ATOM 838 O O . ALA A 1 106 ? -10.939 10.638 -0.792 1.00 94.06 106 ALA A O 1
ATOM 839 N N . GLU A 1 107 ? -11.083 12.654 -1.759 1.00 95.81 107 GLU A N 1
ATOM 840 C CA . GLU A 1 107 ? -12.056 13.208 -0.811 1.00 95.81 107 GLU A CA 1
ATOM 841 C C . GLU A 1 107 ? -13.415 12.498 -0.888 1.00 95.81 107 GLU A C 1
ATOM 843 O O . GLU A 1 107 ? -14.007 12.216 0.152 1.00 95.81 107 GLU A O 1
ATOM 848 N N . LEU A 1 108 ? -13.885 12.159 -2.098 1.00 97.06 108 LEU A N 1
ATOM 849 C CA . LEU A 1 108 ? -15.099 11.352 -2.278 1.00 97.06 108 LEU A CA 1
ATOM 850 C C . LEU A 1 108 ? -14.960 9.984 -1.603 1.00 97.06 108 LEU A C 1
ATOM 852 O O . LEU A 1 108 ? -15.820 9.621 -0.807 1.00 97.06 108 LEU A O 1
ATOM 856 N N . LEU A 1 109 ? -13.843 9.283 -1.834 1.00 96.25 109 LEU A N 1
ATOM 857 C CA . LEU A 1 109 ? -13.572 7.996 -1.188 1.00 96.25 109 LEU A CA 1
ATOM 858 C C . LEU A 1 109 ? -13.562 8.118 0.342 1.00 96.25 109 LEU A C 1
ATOM 860 O O . LEU A 1 109 ? -14.124 7.270 1.032 1.00 96.25 109 LEU A O 1
ATOM 864 N N . ARG A 1 110 ? -12.950 9.177 0.891 1.00 95.38 110 ARG A N 1
ATOM 865 C CA . ARG A 1 110 ? -12.978 9.409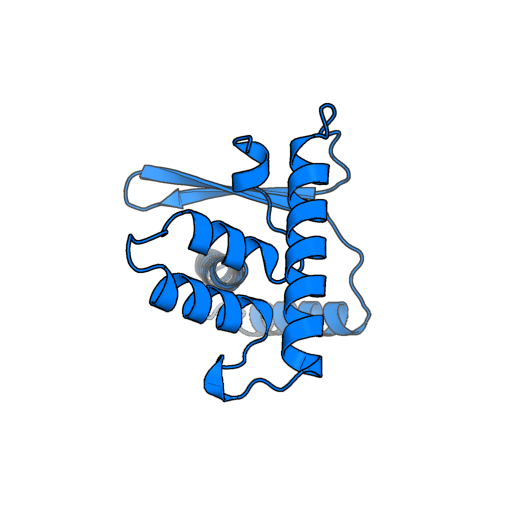 2.341 1.00 95.38 110 ARG A CA 1
ATOM 866 C C . ARG A 1 110 ? -14.414 9.555 2.841 1.00 95.38 110 ARG A C 1
ATOM 868 O O . ARG A 1 110 ? -14.752 8.959 3.857 1.00 95.38 110 ARG A O 1
ATOM 875 N N . ASN A 1 111 ? -15.241 10.335 2.150 1.00 97.12 111 ASN A N 1
ATOM 876 C CA . ASN A 1 111 ? -16.631 10.539 2.546 1.00 97.12 111 ASN A CA 1
ATOM 877 C C . ASN A 1 111 ? -17.429 9.229 2.482 1.00 97.12 111 ASN A C 1
ATOM 879 O O . ASN A 1 111 ? -18.138 8.926 3.432 1.00 97.12 111 ASN A O 1
ATOM 883 N N . GLU A 1 112 ? -17.256 8.423 1.431 1.00 97.06 112 GLU A N 1
ATOM 884 C CA . GLU A 1 112 ? -17.896 7.105 1.305 1.00 97.06 112 GLU A CA 1
ATOM 885 C C . GLU A 1 112 ? -17.516 6.164 2.457 1.00 97.06 112 GLU A C 1
ATOM 887 O O . GLU A 1 112 ? -18.389 5.538 3.055 1.00 97.06 112 GLU A O 1
ATOM 892 N N . ILE A 1 113 ? -16.227 6.100 2.817 1.00 95.50 113 ILE A N 1
ATOM 893 C CA . ILE A 1 113 ? -15.755 5.288 3.949 1.00 95.50 113 ILE A CA 1
ATOM 894 C C . ILE A 1 113 ? -16.366 5.789 5.262 1.00 95.50 113 ILE A C 1
ATOM 896 O O . 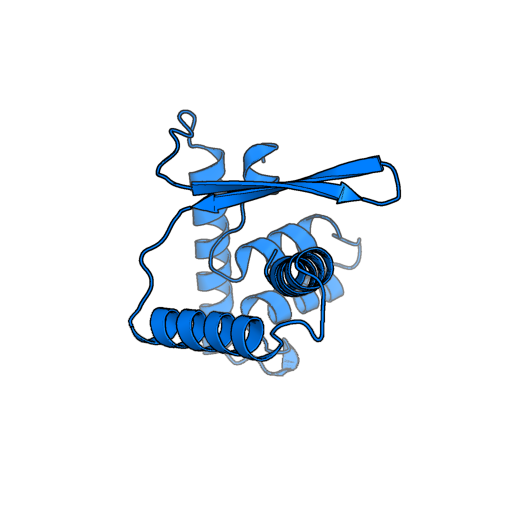ILE A 1 113 ? -16.844 4.983 6.060 1.00 95.50 113 ILE A O 1
ATOM 900 N N . THR A 1 114 ? -16.372 7.104 5.496 1.00 95.00 114 THR A N 1
ATOM 901 C CA . THR A 1 114 ? -16.949 7.692 6.712 1.00 95.00 114 THR A CA 1
ATOM 902 C C . THR A 1 114 ? -18.443 7.399 6.813 1.00 95.00 114 THR A C 1
ATOM 904 O O . THR A 1 114 ? -18.889 6.894 7.840 1.00 95.00 114 THR A O 1
ATOM 907 N N . THR A 1 115 ? -19.203 7.634 5.740 1.00 96.62 115 THR A N 1
ATOM 908 C CA . THR A 1 115 ? -20.642 7.352 5.696 1.00 96.62 115 THR A CA 1
ATOM 909 C C . THR A 1 115 ? -20.920 5.872 5.936 1.00 96.62 115 THR A C 1
ATOM 911 O O . THR A 1 115 ? -21.751 5.551 6.779 1.00 96.62 115 THR A O 1
ATOM 914 N N . ALA A 1 116 ? -20.175 4.961 5.303 1.00 95.06 116 ALA A N 1
ATOM 915 C CA . ALA A 1 116 ? -20.347 3.527 5.531 1.00 95.06 116 ALA A CA 1
ATOM 916 C C . ALA A 1 116 ? -20.123 3.139 7.006 1.00 95.06 116 ALA A C 1
ATOM 918 O O . ALA A 1 116 ? -20.869 2.334 7.560 1.00 95.06 116 ALA A O 1
ATOM 919 N N . LEU A 1 117 ? -19.123 3.725 7.677 1.00 94.06 117 LEU A N 1
ATOM 920 C CA . LEU A 1 117 ? -18.864 3.476 9.101 1.00 94.06 117 LEU A CA 1
ATOM 921 C C . LEU A 1 117 ? -19.945 4.060 10.022 1.00 94.06 117 LEU A C 1
ATOM 923 O O . LEU A 1 117 ? -20.239 3.477 11.072 1.00 94.06 117 LEU A O 1
ATOM 927 N N . GLU A 1 118 ? -20.514 5.207 9.654 1.00 93.12 118 GLU A N 1
ATOM 928 C CA . GLU A 1 118 ? -21.617 5.854 10.369 1.00 93.12 118 GLU A CA 1
ATOM 929 C C . GLU A 1 118 ? -22.925 5.072 10.217 1.00 93.12 118 GLU A C 1
ATOM 931 O O . GLU A 1 118 ? -23.620 4.853 11.210 1.00 93.12 118 GLU A O 1
ATOM 936 N N . GLU A 1 119 ? -23.224 4.579 9.013 1.00 95.12 119 GLU A N 1
ATOM 937 C CA . GLU A 1 119 ? -24.406 3.765 8.705 1.00 95.12 119 GLU A CA 1
ATOM 938 C C . GLU A 1 119 ? -24.421 2.438 9.463 1.00 95.12 119 GLU A C 1
ATOM 940 O O . GLU A 1 119 ? -25.486 1.973 9.875 1.00 95.12 119 GLU A O 1
ATOM 945 N N . MET A 1 120 ? -23.249 1.852 9.738 1.00 94.06 120 MET A N 1
ATOM 946 C CA . MET A 1 120 ? -23.169 0.685 10.623 1.00 94.06 120 MET A CA 1
ATOM 947 C C . MET A 1 120 ? -23.623 1.007 12.058 1.00 94.06 120 MET A C 1
ATOM 949 O O . MET A 1 120 ? -23.933 0.095 12.821 1.00 94.06 120 MET A O 1
ATOM 953 N N . GLY A 1 121 ? -23.699 2.285 12.446 1.00 84.19 121 GLY A N 1
ATOM 954 C CA . GLY A 1 121 ? -24.334 2.747 13.676 1.00 84.19 121 GLY A CA 1
ATOM 955 C C . GLY A 1 121 ? -23.862 1.991 14.918 1.00 84.19 121 GLY A C 1
ATOM 956 O O . GLY A 1 121 ? -22.674 1.998 15.246 1.00 84.19 121 GLY A O 1
ATOM 957 N N . ARG A 1 122 ? -24.819 1.345 15.603 1.00 83.12 122 ARG A N 1
ATOM 958 C CA . ARG A 1 122 ? -24.592 0.456 16.761 1.00 83.12 122 ARG A CA 1
ATOM 959 C C . ARG A 1 122 ? -24.518 -1.033 16.394 1.00 83.12 122 ARG A C 1
ATOM 961 O O . ARG A 1 122 ? -24.437 -1.856 17.299 1.00 83.12 122 ARG A O 1
ATOM 968 N N . ALA A 1 123 ? -24.602 -1.388 15.111 1.00 94.06 123 ALA A N 1
ATOM 969 C CA . ALA A 1 123 ? -24.542 -2.782 14.665 1.00 94.06 123 ALA A CA 1
ATOM 970 C C . ALA A 1 123 ? -23.155 -3.398 14.894 1.00 94.06 123 ALA A C 1
ATOM 972 O O . ALA A 1 123 ? -23.057 -4.597 15.132 1.00 94.06 123 ALA A O 1
ATOM 973 N N . ILE A 1 124 ? -22.109 -2.568 14.866 1.00 95.25 124 ILE A N 1
ATOM 974 C CA . ILE A 1 124 ? -20.744 -2.937 15.244 1.00 95.25 124 ILE A CA 1
ATOM 975 C C . ILE A 1 124 ? -20.183 -1.919 16.232 1.00 95.25 124 ILE A C 1
ATOM 977 O O . ILE A 1 124 ? -20.536 -0.736 16.227 1.00 95.25 124 ILE A O 1
ATOM 981 N N . SER A 1 125 ? -19.282 -2.384 17.082 1.00 95.75 125 SER A N 1
ATOM 982 C CA . SER A 1 125 ? -18.571 -1.549 18.040 1.00 95.75 125 SER A CA 1
ATOM 983 C C . SER A 1 125 ? -17.542 -0.635 17.364 1.00 95.75 125 S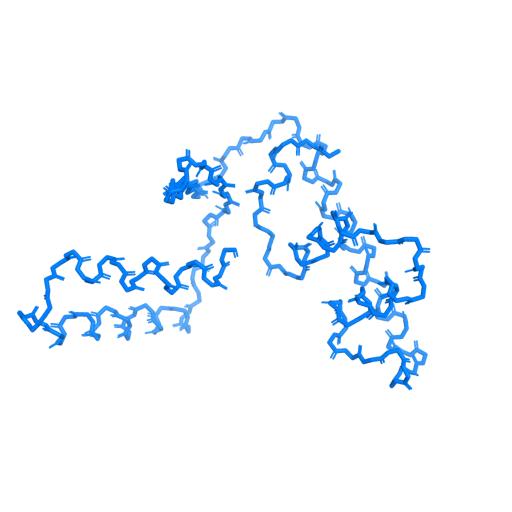ER A C 1
ATOM 985 O O . SER A 1 125 ? -17.012 -0.917 16.289 1.00 95.75 125 SER A O 1
ATOM 987 N N . GLU A 1 126 ? -17.157 0.442 18.051 1.00 93.81 126 GLU A N 1
ATOM 988 C CA . GLU A 1 126 ? -16.030 1.288 17.634 1.00 93.81 126 GLU A CA 1
ATOM 989 C C . GLU A 1 126 ? -14.707 0.502 17.542 1.00 93.81 126 GLU A C 1
ATOM 991 O O . GLU A 1 126 ? -13.800 0.874 16.801 1.00 93.81 126 GLU A O 1
ATOM 996 N N . ALA A 1 127 ? -14.563 -0.589 18.303 1.00 95.25 127 ALA A N 1
ATOM 997 C CA . ALA A 1 127 ? -13.406 -1.477 18.206 1.00 95.25 127 ALA A CA 1
ATOM 998 C C . ALA A 1 127 ? -13.396 -2.241 16.871 1.00 95.25 127 ALA A C 1
ATOM 1000 O O . ALA A 1 127 ? -12.369 -2.272 16.196 1.00 95.25 127 ALA A O 1
ATOM 1001 N N . GLU A 1 128 ? -14.541 -2.780 16.449 1.00 96.00 128 GLU A N 1
ATOM 1002 C CA . GLU A 1 128 ? -14.683 -3.457 15.154 1.00 96.00 128 GLU A CA 1
ATOM 1003 C C . GLU A 1 128 ? -14.455 -2.501 13.981 1.00 96.00 128 GLU A C 1
ATOM 1005 O O . GLU A 1 128 ? -13.737 -2.853 13.047 1.00 96.00 128 GLU A O 1
ATOM 1010 N N . LYS A 1 129 ? -14.958 -1.260 14.055 1.00 94.94 129 LYS A N 1
ATOM 1011 C CA . LYS A 1 129 ? -14.678 -0.224 13.041 1.00 94.94 129 LYS A CA 1
ATOM 1012 C C . LYS A 1 129 ? -13.177 0.012 12.869 1.00 94.94 129 LYS A C 1
ATOM 1014 O O . LYS A 1 129 ? -12.676 0.014 11.745 1.00 94.94 129 LYS A O 1
ATOM 1019 N N . ARG A 1 130 ? -12.439 0.155 13.980 1.00 94.56 130 ARG A N 1
ATOM 1020 C CA . ARG A 1 130 ? -10.970 0.288 13.951 1.00 94.56 130 ARG A CA 1
ATOM 1021 C C . ARG A 1 130 ? -10.308 -0.948 13.346 1.00 94.56 130 ARG A C 1
ATOM 1023 O O . ARG A 1 130 ? -9.412 -0.797 12.525 1.00 94.56 130 ARG A O 1
ATOM 1030 N N . GLN A 1 131 ? -10.762 -2.149 13.703 1.00 94.25 131 GLN A N 1
ATOM 1031 C CA . GLN A 1 131 ? -10.213 -3.395 13.165 1.00 94.25 131 GLN A CA 1
ATOM 1032 C C . GLN A 1 131 ? -10.410 -3.508 11.647 1.00 94.25 131 GLN A C 1
ATOM 1034 O O . GLN A 1 131 ? -9.488 -3.918 10.943 1.00 94.25 131 GLN A O 1
ATOM 1039 N N . VAL A 1 132 ? -11.581 -3.120 11.136 1.00 94.25 132 VAL A N 1
ATOM 1040 C CA . VAL A 1 132 ? -11.874 -3.112 9.695 1.00 94.25 132 VAL A CA 1
ATOM 1041 C C . VAL A 1 132 ? -10.988 -2.104 8.967 1.00 94.25 132 VAL A C 1
ATOM 1043 O O . VAL A 1 132 ? -10.353 -2.463 7.978 1.00 94.25 132 VAL A O 1
ATOM 1046 N N . LEU A 1 133 ? -10.888 -0.869 9.470 1.00 94.75 133 LEU A N 1
ATOM 1047 C CA . LEU A 1 133 ? -10.022 0.153 8.876 1.00 94.75 133 LEU A CA 1
ATOM 1048 C C . LEU A 1 133 ? -8.556 -0.278 8.854 1.00 94.75 133 LEU A C 1
ATOM 1050 O O . LEU A 1 133 ? -7.892 -0.108 7.834 1.00 94.75 133 LEU A O 1
ATOM 1054 N N . MET A 1 134 ? -8.065 -0.880 9.940 1.00 92.75 134 MET A N 1
ATOM 1055 C CA . MET A 1 134 ? -6.701 -1.402 9.988 1.00 92.75 134 MET A CA 1
ATOM 1056 C C . MET A 1 134 ? -6.491 -2.542 8.991 1.00 92.75 134 MET A C 1
ATOM 1058 O O . MET A 1 134 ? -5.506 -2.515 8.267 1.00 92.75 134 MET A O 1
ATOM 1062 N N . ALA A 1 135 ? -7.431 -3.483 8.870 1.00 91.44 135 ALA A N 1
ATOM 1063 C CA . ALA A 1 135 ? -7.330 -4.581 7.905 1.00 91.44 135 ALA A CA 1
ATOM 1064 C C . ALA A 1 135 ? -7.362 -4.108 6.437 1.00 91.44 135 ALA A C 1
ATOM 1066 O O . ALA A 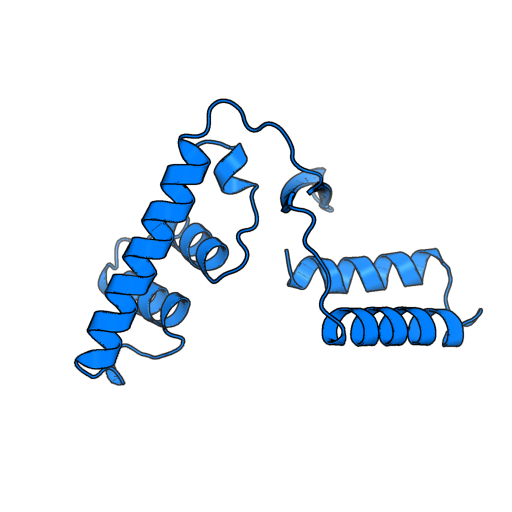1 135 ? -6.813 -4.768 5.553 1.00 91.44 135 ALA A O 1
ATOM 1067 N N . VAL A 1 136 ? -8.026 -2.982 6.153 1.00 93.06 136 VAL A N 1
ATOM 1068 C CA . VAL A 1 136 ? -7.982 -2.335 4.832 1.00 93.06 136 VAL A CA 1
ATOM 1069 C C . VAL A 1 136 ? -6.650 -1.617 4.636 1.00 93.06 136 VAL A C 1
ATOM 1071 O O . VAL A 1 136 ? -6.019 -1.805 3.597 1.00 93.06 136 VAL A O 1
ATOM 1074 N N . LEU A 1 137 ? -6.209 -0.839 5.629 1.00 91.38 137 LEU A N 1
ATOM 1075 C CA . LEU A 1 137 ? -4.944 -0.110 5.582 1.00 91.38 137 LEU A CA 1
ATOM 1076 C C . LEU A 1 137 ? -3.762 -1.066 5.391 1.00 91.38 137 LEU A C 1
ATOM 1078 O O . LEU A 1 137 ? -2.943 -0.811 4.524 1.00 91.38 137 LEU A O 1
ATOM 1082 N N . GLU A 1 138 ? -3.729 -2.201 6.094 1.00 88.44 138 GLU A N 1
ATOM 1083 C CA . GLU A 1 138 ? -2.695 -3.245 5.981 1.00 88.44 138 GLU A CA 1
ATOM 1084 C C . GLU A 1 138 ? -2.469 -3.769 4.556 1.00 88.44 138 GLU A C 1
ATOM 1086 O O . GLU A 1 138 ? -1.397 -4.284 4.268 1.00 88.44 138 GLU A O 1
ATOM 1091 N N . LYS A 1 139 ? -3.442 -3.634 3.647 1.00 87.00 139 LYS A N 1
ATOM 1092 C CA . LYS A 1 139 ? -3.285 -4.027 2.234 1.00 87.00 139 LYS A CA 1
ATOM 1093 C C . LYS A 1 139 ? -2.606 -2.963 1.368 1.00 87.00 139 LYS A C 1
ATOM 1095 O O . LYS A 1 139 ? -2.281 -3.243 0.217 1.00 87.00 139 LYS A O 1
ATOM 1100 N N . LEU A 1 140 ? -2.497 -1.740 1.881 1.00 86.06 140 LEU A N 1
ATOM 1101 C CA . LEU A 1 140 ? -1.883 -0.576 1.233 1.00 86.06 140 LEU A CA 1
ATOM 1102 C C . LEU A 1 140 ? -0.482 -0.278 1.785 1.00 86.06 140 LEU A C 1
ATOM 1104 O O . LEU A 1 140 ? 0.213 0.590 1.261 1.00 86.06 140 LEU A O 1
ATOM 1108 N N . LEU A 1 141 ? -0.141 -0.968 2.869 1.00 82.69 141 LEU A N 1
ATOM 1109 C CA . LEU A 1 141 ? 1.116 -0.944 3.591 1.00 82.69 141 LEU A CA 1
ATOM 1110 C C . LEU A 1 141 ? 2.133 -1.917 2.969 1.00 82.69 141 LEU A C 1
ATOM 1112 O O . LEU A 1 141 ? 1.701 -2.977 2.465 1.00 82.69 141 LEU A O 1
#

Radius of gyration: 19.0 Å; chains: 1; bounding box: 46×35×47 Å

Secondary structure (DSSP, 8-state):
--HHHHTB--SSTHHHHHHHHHT--S-HHHHHHHHHHHHHSS-GGG--HHHHHHHHHHHHHHHHHHHHHHH-S-----SEEEEEEE-TTS-EEEEEEE--PPPHHHHHHHHHHHHHHHHTTTTS-HHHHHHHHHHHHTTT-